Protein AF-A0A958QT91-F1 (afdb_monomer)

Sequence (127 aa):
MNSQQLLKNIQDKIPLANHMGLQVLECSLDKVAIAADFDKNRNHKMTAFGGSVATVLTLACWSWITNYLDEHQWENYEVSIFKCQIEYLRPITSDFVGVCEGDKSQLESFCKMLERKSKGRLHLTSF

Radius of gyration: 15.01 Å; Cα contacts (8 Å, |Δi|>4): 179; chains: 1; bounding box: 34×23×44 Å

Structure (mmCIF, N/CA/C/O backbone):
data_AF-A0A958QT91-F1
#
_entry.id   AF-A0A958QT91-F1
#
loop_
_atom_site.group_PDB
_atom_site.id
_atom_site.type_symbol
_atom_site.label_atom_id
_atom_site.label_alt_id
_atom_site.label_comp_id
_atom_site.label_asym_id
_atom_site.label_entity_id
_atom_site.label_seq_id
_atom_site.pdbx_PDB_ins_code
_atom_site.Cartn_x
_atom_site.Cartn_y
_atom_site.Cartn_z
_atom_site.occupancy
_atom_site.B_iso_or_equiv
_atom_site.auth_seq_id
_atom_site.auth_comp_id
_atom_site.auth_asym_id
_atom_site.auth_atom_id
_atom_site.pdbx_PDB_model_num
ATOM 1 N N . MET A 1 1 ? -11.357 -8.046 4.709 1.00 89.56 1 MET A N 1
ATOM 2 C CA . MET A 1 1 ? -11.725 -7.535 3.359 1.00 89.56 1 MET A CA 1
ATOM 3 C C . MET A 1 1 ? -10.957 -8.309 2.287 1.00 89.56 1 MET A C 1
ATOM 5 O O . MET A 1 1 ? -9.816 -8.669 2.530 1.00 89.56 1 MET A O 1
ATOM 9 N N . ASN A 1 2 ? -11.536 -8.589 1.110 1.00 93.69 2 ASN A N 1
ATOM 10 C CA . ASN A 1 2 ? -10.804 -9.272 0.024 1.00 93.69 2 ASN A CA 1
ATOM 11 C C . ASN A 1 2 ? -10.124 -8.295 -0.962 1.00 93.69 2 ASN A C 1
ATOM 13 O O . ASN A 1 2 ? -10.412 -7.098 -0.969 1.00 93.69 2 ASN A O 1
ATOM 17 N N . SER A 1 3 ? -9.253 -8.810 -1.840 1.00 96.81 3 SER A N 1
ATOM 18 C CA . SER A 1 3 ? -8.469 -7.993 -2.782 1.00 96.81 3 SER A CA 1
ATOM 19 C C . SER A 1 3 ? -9.310 -7.132 -3.733 1.00 96.81 3 SER A C 1
ATOM 21 O O . SER A 1 3 ? -8.952 -5.988 -4.007 1.00 96.81 3 SER A O 1
ATOM 2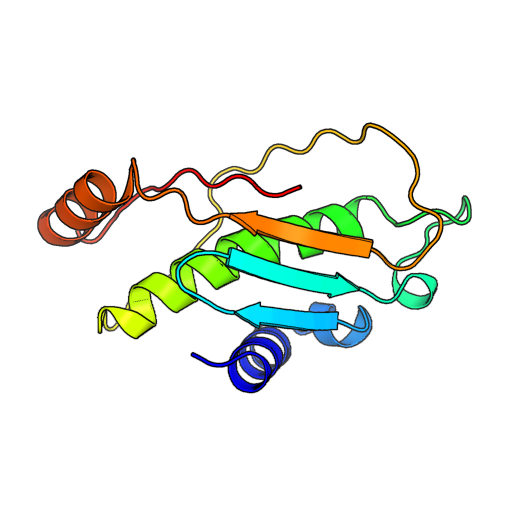3 N N . GLN A 1 4 ? -10.440 -7.647 -4.230 1.00 96.62 4 GLN A N 1
ATOM 24 C CA . GLN A 1 4 ? -11.314 -6.899 -5.144 1.00 96.62 4 GLN A CA 1
ATOM 25 C C . GLN A 1 4 ? -12.046 -5.765 -4.422 1.00 96.62 4 GLN A C 1
ATOM 27 O O . GLN A 1 4 ? -12.146 -4.657 -4.946 1.00 96.62 4 GLN A O 1
ATOM 32 N N . GLN A 1 5 ? -12.530 -6.034 -3.208 1.00 96.19 5 GLN A N 1
ATOM 33 C CA . GLN A 1 5 ? -13.159 -5.031 -2.350 1.00 96.19 5 GLN A CA 1
ATOM 34 C C . GLN A 1 5 ? -12.167 -3.926 -1.986 1.00 96.19 5 GLN A C 1
ATOM 36 O O . GLN A 1 5 ? -12.510 -2.752 -2.087 1.00 96.19 5 GLN A O 1
ATOM 41 N N . LEU A 1 6 ? -10.929 -4.288 -1.636 1.00 97.12 6 LEU A N 1
ATOM 42 C CA . LEU A 1 6 ? -9.886 -3.311 -1.342 1.00 97.12 6 LEU A CA 1
ATOM 43 C C . LEU A 1 6 ? -9.573 -2.437 -2.561 1.00 97.12 6 LEU A C 1
ATOM 45 O O . LEU A 1 6 ? -9.542 -1.213 -2.437 1.00 97.12 6 LEU A O 1
ATOM 49 N N . LEU A 1 7 ? -9.385 -3.042 -3.739 1.00 97.94 7 LEU A N 1
ATOM 50 C CA . LEU A 1 7 ? -9.121 -2.287 -4.964 1.00 97.94 7 LEU A CA 1
ATOM 51 C C . LEU A 1 7 ? -10.248 -1.291 -5.251 1.00 97.94 7 LEU A C 1
ATOM 53 O O . LEU A 1 7 ? -9.978 -0.116 -5.488 1.00 97.94 7 LEU A O 1
ATOM 57 N N . LYS A 1 8 ? -11.503 -1.743 -5.160 1.00 96.88 8 LYS A N 1
ATOM 58 C CA . LYS A 1 8 ? -12.671 -0.883 -5.343 1.00 96.88 8 LYS A CA 1
ATOM 59 C C . LYS A 1 8 ? -12.708 0.254 -4.319 1.00 96.88 8 LYS A C 1
ATOM 61 O O . LYS A 1 8 ? -12.873 1.405 -4.700 1.00 96.88 8 LYS A O 1
ATOM 66 N N . ASN A 1 9 ? -12.470 -0.039 -3.042 1.00 95.25 9 ASN A N 1
ATOM 67 C CA . ASN A 1 9 ? -12.440 0.973 -1.985 1.00 95.25 9 ASN A CA 1
ATOM 68 C C . ASN A 1 9 ? -11.377 2.051 -2.237 1.00 95.25 9 ASN A C 1
ATOM 70 O O . ASN A 1 9 ? -11.638 3.233 -2.017 1.00 95.25 9 ASN A O 1
ATOM 74 N N . ILE A 1 10 ? -10.190 1.656 -2.706 1.00 96.81 10 ILE A N 1
ATOM 75 C CA . ILE A 1 10 ? -9.131 2.593 -3.100 1.00 96.81 10 ILE A CA 1
ATOM 76 C C . ILE A 1 10 ? -9.607 3.457 -4.274 1.00 96.81 10 ILE A C 1
ATOM 78 O O . ILE A 1 10 ? -9.487 4.678 -4.224 1.00 96.81 10 ILE A O 1
ATOM 82 N N . GLN A 1 11 ? -10.165 2.840 -5.314 1.00 96.62 11 GLN A N 1
ATOM 83 C CA . GLN A 1 11 ? -10.605 3.511 -6.540 1.00 96.62 11 GLN A CA 1
ATOM 84 C C . GLN A 1 11 ? -11.766 4.490 -6.320 1.00 96.62 11 GLN A C 1
ATOM 86 O O . GLN A 1 11 ? -11.767 5.578 -6.903 1.00 96.62 11 GLN A O 1
ATOM 91 N N . ASP A 1 12 ? -12.707 4.136 -5.443 1.00 96.31 12 ASP A N 1
ATOM 92 C CA . ASP A 1 12 ? -13.864 4.961 -5.091 1.00 96.31 12 ASP A CA 1
ATOM 93 C C . ASP A 1 12 ? -13.449 6.184 -4.254 1.00 96.31 12 ASP A C 1
ATOM 95 O O . ASP A 1 12 ? -14.009 7.270 -4.406 1.00 96.31 12 ASP A O 1
ATOM 99 N N . LYS A 1 13 ? -12.452 6.029 -3.370 1.00 93.69 13 LYS A N 1
ATO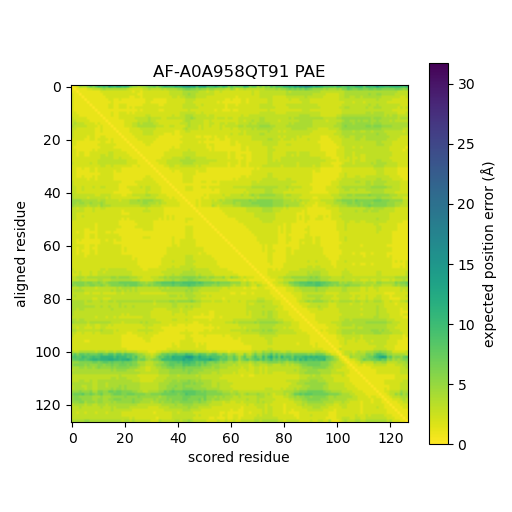M 100 C CA . LYS A 1 13 ? -12.033 7.081 -2.426 1.00 93.69 13 LYS A CA 1
ATOM 101 C C . LYS A 1 13 ? -10.863 7.932 -2.922 1.00 93.69 13 LYS A C 1
ATOM 103 O O . LYS A 1 13 ? -10.679 9.047 -2.438 1.00 93.69 13 LYS A O 1
ATOM 108 N N . ILE A 1 14 ? -10.054 7.425 -3.852 1.00 94.50 14 ILE A N 1
ATOM 109 C CA . ILE A 1 14 ? -8.806 8.056 -4.301 1.00 94.50 14 ILE A CA 1
ATOM 110 C C . ILE A 1 14 ? -8.808 8.125 -5.836 1.00 94.50 14 ILE A C 1
ATOM 112 O O . ILE A 1 14 ? -8.272 7.236 -6.500 1.00 94.50 14 ILE A O 1
ATOM 116 N N . PRO A 1 15 ? -9.349 9.204 -6.437 1.00 95.06 15 PRO A N 1
ATOM 117 C CA . PRO A 1 15 ? -9.502 9.313 -7.892 1.00 95.06 15 PRO A CA 1
ATOM 118 C C . PRO A 1 15 ? -8.202 9.133 -8.691 1.00 95.06 15 PRO A C 1
ATOM 120 O O . PRO A 1 15 ? -8.219 8.592 -9.799 1.00 95.06 15 PRO A O 1
ATOM 123 N N . LEU A 1 16 ? -7.062 9.545 -8.125 1.00 92.69 16 LEU A N 1
ATOM 124 C CA . LEU A 1 16 ? -5.751 9.375 -8.755 1.00 92.69 16 LEU A CA 1
ATOM 125 C C . LEU A 1 16 ? -5.393 7.892 -8.958 1.00 92.69 16 LEU A C 1
ATOM 127 O O . LEU A 1 16 ? -4.818 7.542 -9.987 1.00 92.69 16 LEU A O 1
ATOM 131 N N . ALA A 1 17 ? -5.792 7.009 -8.037 1.00 95.00 17 ALA A N 1
ATOM 132 C CA . ALA A 1 17 ? -5.480 5.581 -8.092 1.00 95.00 17 ALA A CA 1
ATOM 133 C C . ALA A 1 17 ? -6.080 4.886 -9.329 1.00 95.00 17 ALA A C 1
ATOM 135 O O . ALA A 1 17 ? -5.497 3.933 -9.847 1.00 95.00 17 ALA A O 1
ATOM 136 N N . ASN A 1 18 ? -7.187 5.412 -9.869 1.00 97.00 18 ASN A N 1
ATOM 137 C CA . ASN A 1 18 ? -7.805 4.914 -11.105 1.00 97.00 18 ASN A CA 1
ATOM 138 C C . ASN A 1 18 ? -6.879 5.011 -12.326 1.00 97.00 18 ASN A C 1
ATOM 140 O O . ASN A 1 18 ? -7.011 4.244 -13.277 1.00 97.00 18 ASN A O 1
ATOM 144 N N . HIS A 1 19 ? -5.912 5.927 -12.292 1.00 97.56 19 HIS A N 1
ATOM 145 C CA . HIS A 1 19 ? -5.012 6.197 -13.410 1.00 97.56 19 HIS A CA 1
ATOM 146 C C . HIS A 1 19 ? -3.698 5.418 -13.301 1.00 97.56 19 HIS A C 1
ATOM 148 O O . HIS A 1 19 ? -2.938 5.374 -14.260 1.00 97.56 19 HIS A O 1
ATOM 154 N N . MET A 1 20 ? -3.446 4.762 -12.165 1.00 98.06 20 MET A N 1
ATOM 155 C CA . MET A 1 20 ? -2.181 4.082 -11.880 1.00 98.06 20 MET A CA 1
ATOM 156 C C . MET A 1 20 ? -2.159 2.608 -12.305 1.00 98.06 20 MET A C 1
ATOM 158 O O . MET A 1 20 ? -1.132 1.958 -12.154 1.00 98.06 20 MET A O 1
ATOM 162 N N . GLY A 1 21 ? -3.273 2.051 -12.797 1.00 98.19 21 GLY A N 1
ATOM 163 C CA . GLY A 1 21 ? -3.341 0.631 -13.176 1.00 98.19 21 GLY A CA 1
ATOM 164 C C . GLY A 1 21 ? -3.046 -0.317 -12.014 1.00 98.19 21 GLY A C 1
ATOM 165 O O . GLY A 1 21 ? -2.290 -1.268 -12.182 1.00 98.19 21 GLY A O 1
ATOM 166 N N . LEU A 1 22 ? -3.600 -0.023 -10.836 1.00 98.50 22 LEU A N 1
ATOM 167 C CA . LEU A 1 22 ? -3.349 -0.818 -9.639 1.00 98.50 22 LEU A CA 1
ATOM 168 C C . LEU A 1 22 ? -3.996 -2.204 -9.717 1.00 98.50 22 LEU A C 1
ATOM 170 O O . LEU A 1 22 ? -5.112 -2.353 -10.219 1.00 98.50 22 LEU A O 1
ATOM 174 N N . GLN A 1 23 ? -3.328 -3.192 -9.124 1.00 98.44 23 GLN A N 1
ATOM 175 C CA . GLN A 1 23 ? -3.888 -4.506 -8.815 1.00 98.44 23 GLN A CA 1
ATOM 176 C C . GLN A 1 23 ? -3.558 -4.872 -7.369 1.00 98.44 23 GLN A C 1
ATOM 178 O O . GLN A 1 23 ? -2.421 -4.717 -6.929 1.00 98.44 23 GLN A O 1
ATOM 183 N N . VAL A 1 24 ? -4.534 -5.386 -6.622 1.00 98.56 24 VAL A N 1
ATOM 184 C CA . VAL A 1 24 ? -4.286 -5.926 -5.279 1.00 98.56 24 VAL A CA 1
ATOM 185 C C . VAL A 1 24 ? -3.958 -7.408 -5.422 1.00 98.56 24 VAL A C 1
ATOM 187 O O . VAL A 1 24 ? -4.839 -8.212 -5.723 1.00 98.56 24 VAL A O 1
ATOM 190 N N . LEU A 1 25 ? -2.687 -7.756 -5.223 1.00 98.44 25 LEU A N 1
ATOM 191 C CA . LEU A 1 25 ? -2.195 -9.130 -5.331 1.00 98.44 25 LEU A CA 1
ATOM 192 C C . LEU A 1 25 ? -2.529 -9.942 -4.079 1.00 98.44 25 LEU A C 1
ATOM 194 O O . LEU A 1 25 ? -2.875 -11.115 -4.171 1.00 98.44 25 LEU A O 1
ATOM 198 N N . GLU A 1 26 ? -2.457 -9.306 -2.909 1.00 98.06 26 GLU A N 1
ATOM 199 C CA . GLU A 1 26 ? -2.756 -9.942 -1.630 1.00 98.06 26 GLU A CA 1
ATOM 200 C C . GLU A 1 26 ? -3.372 -8.939 -0.656 1.00 98.06 26 GLU A C 1
ATOM 202 O O . GLU A 1 26 ? -2.938 -7.788 -0.580 1.00 98.06 26 GLU A O 1
ATOM 207 N N . CYS A 1 27 ? -4.374 -9.395 0.094 1.00 97.62 27 CYS A N 1
ATOM 208 C CA . CYS A 1 27 ? -4.963 -8.672 1.210 1.00 97.62 27 CYS A CA 1
ATOM 209 C C . CYS A 1 27 ? -5.253 -9.668 2.336 1.00 97.62 27 CYS A C 1
ATOM 211 O O . CYS A 1 27 ? -6.205 -10.444 2.259 1.00 97.62 27 CYS A O 1
ATOM 213 N N . SER A 1 28 ? -4.387 -9.688 3.346 1.00 96.19 28 SER A N 1
ATOM 214 C CA . SER A 1 28 ? -4.497 -10.548 4.523 1.00 96.19 28 SER A CA 1
ATOM 215 C C . SER A 1 28 ? -4.054 -9.791 5.781 1.00 96.19 28 SER A C 1
ATOM 217 O O . SER A 1 28 ? -3.610 -8.642 5.713 1.00 96.19 28 SER A O 1
ATOM 219 N N . LEU A 1 29 ? -4.182 -10.424 6.950 1.00 94.62 29 LEU A N 1
ATOM 220 C CA . LEU A 1 29 ? -3.631 -9.887 8.201 1.00 94.62 29 LEU A CA 1
ATOM 221 C C . LEU A 1 29 ? -2.104 -10.019 8.279 1.00 94.62 29 LEU A C 1
ATOM 223 O O . LEU A 1 29 ? -1.473 -9.334 9.081 1.00 94.62 29 LEU A O 1
ATOM 227 N N . ASP A 1 30 ? -1.502 -10.864 7.445 1.00 95.06 30 ASP A N 1
ATOM 228 C CA . ASP A 1 30 ? -0.052 -11.047 7.417 1.00 95.06 30 ASP A CA 1
ATOM 229 C C . ASP A 1 30 ? 0.616 -10.091 6.429 1.00 95.06 30 ASP A C 1
ATOM 231 O O . ASP A 1 30 ? 1.736 -9.644 6.675 1.00 95.06 30 ASP A O 1
ATOM 235 N N . LYS A 1 31 ? -0.063 -9.737 5.330 1.00 96.44 31 LYS A N 1
ATOM 236 C CA . LYS A 1 31 ? 0.526 -8.921 4.269 1.00 96.44 31 LYS A CA 1
ATOM 237 C C . LYS A 1 31 ? -0.525 -8.263 3.375 1.00 96.44 31 LYS A C 1
ATOM 239 O O . LYS A 1 31 ? -1.570 -8.839 3.071 1.00 96.44 31 LYS A O 1
ATOM 244 N N . VAL A 1 32 ? -0.200 -7.072 2.879 1.00 98.44 32 VAL A N 1
ATOM 245 C CA . VAL A 1 32 ? -0.866 -6.467 1.718 1.00 98.44 32 VAL A CA 1
ATOM 246 C C . VAL A 1 32 ? 0.161 -6.200 0.625 1.00 98.44 32 VAL A C 1
ATOM 248 O O . VAL A 1 32 ? 1.206 -5.607 0.887 1.00 98.44 32 VAL A O 1
ATOM 251 N N . ALA A 1 33 ? -0.152 -6.614 -0.603 1.00 98.69 33 ALA A N 1
ATOM 252 C CA . ALA A 1 33 ? 0.684 -6.390 -1.777 1.00 98.69 33 ALA A CA 1
ATOM 253 C C . ALA A 1 33 ? -0.129 -5.732 -2.898 1.00 98.69 33 ALA A C 1
ATOM 255 O O . ALA A 1 33 ? -1.160 -6.264 -3.322 1.00 98.69 33 ALA A O 1
ATOM 256 N N . ILE A 1 34 ? 0.345 -4.584 -3.385 1.00 98.81 34 ILE A N 1
ATOM 257 C CA . ILE A 1 34 ? -0.312 -3.801 -4.438 1.00 98.81 34 ILE A CA 1
ATOM 258 C C . ILE A 1 34 ? 0.664 -3.611 -5.592 1.00 98.81 34 ILE A C 1
ATOM 260 O O . ILE A 1 34 ? 1.716 -3.001 -5.418 1.00 98.81 34 ILE A O 1
ATOM 264 N N . ALA A 1 35 ? 0.306 -4.126 -6.764 1.00 98.75 35 ALA A N 1
ATOM 265 C CA . ALA A 1 35 ? 1.037 -3.916 -8.003 1.00 98.75 35 ALA A CA 1
ATOM 266 C C . ALA A 1 35 ? 0.567 -2.646 -8.717 1.00 98.75 35 ALA A C 1
ATOM 268 O O . ALA A 1 35 ? -0.602 -2.266 -8.618 1.00 98.75 35 ALA A O 1
ATOM 269 N N . ALA A 1 36 ? 1.470 -2.034 -9.475 1.00 98.69 36 ALA A N 1
ATOM 270 C CA . ALA A 1 36 ? 1.187 -0.927 -10.370 1.00 98.69 36 ALA A CA 1
ATOM 271 C C . ALA A 1 36 ? 1.822 -1.159 -11.744 1.00 98.69 36 ALA A C 1
ATOM 273 O O . ALA A 1 36 ? 2.990 -1.540 -11.854 1.00 98.69 36 ALA A O 1
ATOM 274 N N . ASP A 1 37 ? 1.025 -0.876 -12.773 1.00 98.50 37 ASP A N 1
ATOM 275 C CA . ASP A 1 37 ? 1.415 -0.877 -14.182 1.00 98.50 37 ASP A CA 1
ATOM 276 C C . ASP A 1 37 ? 2.498 0.182 -14.437 1.00 98.50 37 ASP A C 1
ATOM 278 O O . ASP A 1 37 ? 2.308 1.374 -14.172 1.00 98.50 37 ASP A O 1
ATOM 282 N N . PHE A 1 38 ? 3.651 -0.234 -14.943 1.00 98.38 38 PHE A N 1
ATOM 283 C CA . PHE A 1 38 ? 4.784 0.654 -15.171 1.00 98.38 38 PHE A CA 1
ATOM 284 C C . PHE A 1 38 ? 4.508 1.746 -16.194 1.00 98.38 38 PHE A C 1
ATOM 286 O O . PHE A 1 38 ? 4.894 2.899 -15.985 1.00 98.38 38 PHE A O 1
ATOM 293 N N . ASP A 1 39 ? 3.830 1.411 -17.286 1.00 98.06 39 ASP A N 1
ATOM 294 C CA . ASP A 1 39 ? 3.610 2.341 -18.385 1.00 98.06 39 ASP A CA 1
ATOM 295 C C . ASP A 1 39 ? 2.735 3.521 -17.970 1.00 98.06 39 ASP A C 1
ATOM 297 O O . ASP A 1 39 ? 2.939 4.644 -18.440 1.00 98.06 39 ASP A O 1
ATOM 301 N N . LYS A 1 40 ? 1.819 3.299 -17.028 1.00 98.19 40 LYS A N 1
ATOM 302 C CA . LYS A 1 40 ? 0.999 4.359 -16.424 1.00 98.19 40 LYS A CA 1
ATOM 303 C C . LYS A 1 40 ? 1.736 5.193 -15.380 1.00 98.19 40 LYS A C 1
ATOM 305 O O . LYS A 1 40 ? 1.274 6.274 -15.026 1.00 98.19 40 LYS A O 1
ATOM 310 N N . ASN A 1 41 ? 2.871 4.706 -14.883 1.00 98.50 41 ASN A N 1
ATOM 311 C CA . ASN A 1 41 ? 3.582 5.279 -13.743 1.00 98.50 41 ASN A CA 1
ATOM 312 C C . ASN A 1 41 ? 5.019 5.710 -14.065 1.00 98.50 41 ASN A C 1
ATOM 314 O O . ASN A 1 41 ? 5.766 6.039 -13.146 1.00 98.50 41 ASN A O 1
ATOM 318 N N . ARG A 1 42 ? 5.442 5.726 -15.333 1.00 97.94 42 ARG A N 1
ATOM 319 C CA . ARG A 1 42 ? 6.790 6.166 -15.726 1.00 97.94 42 ARG A CA 1
ATOM 320 C C . ARG A 1 42 ? 6.959 7.691 -15.671 1.00 97.94 42 ARG A C 1
ATOM 322 O O . ARG A 1 42 ? 6.020 8.459 -15.858 1.00 97.94 42 ARG A O 1
ATOM 329 N N . ASN A 1 43 ? 8.192 8.138 -15.462 1.00 97.81 43 ASN A N 1
ATOM 330 C CA . ASN A 1 43 ? 8.614 9.536 -15.511 1.00 97.81 43 ASN A CA 1
ATOM 331 C C . ASN A 1 43 ? 9.383 9.852 -16.815 1.00 97.81 43 ASN A C 1
ATOM 333 O O . ASN A 1 43 ? 9.607 8.984 -17.658 1.00 97.81 43 ASN A O 1
ATOM 337 N N . HIS A 1 44 ? 9.841 11.100 -16.961 1.00 96.25 44 HIS A N 1
ATOM 338 C CA . HIS A 1 44 ? 10.597 11.587 -18.127 1.00 96.25 44 HIS A CA 1
ATOM 339 C C . HIS A 1 44 ? 11.926 10.851 -18.402 1.00 96.25 44 HIS A C 1
ATOM 341 O O . HIS A 1 44 ? 12.481 10.991 -19.486 1.00 96.25 44 HIS A O 1
ATOM 347 N N . LYS A 1 45 ? 12.447 10.076 -17.443 1.00 96.00 45 LYS A N 1
ATOM 348 C CA . LYS A 1 45 ? 13.664 9.257 -17.570 1.00 96.00 45 LYS A CA 1
ATOM 349 C C . LYS A 1 45 ? 13.369 7.788 -17.885 1.00 96.00 45 LYS A C 1
ATOM 351 O O . LYS A 1 45 ? 14.282 6.975 -17.800 1.00 96.00 45 LYS A O 1
ATOM 356 N N . MET A 1 46 ? 12.122 7.442 -18.221 1.00 96.38 46 MET A N 1
ATOM 357 C CA . MET A 1 46 ? 11.694 6.061 -18.486 1.00 96.38 46 MET A CA 1
ATOM 358 C C . MET A 1 46 ? 11.925 5.123 -17.289 1.00 96.38 46 MET A C 1
ATOM 360 O O . MET A 1 46 ? 12.284 3.960 -17.445 1.00 96.38 46 MET A O 1
ATOM 364 N N . THR A 1 47 ? 11.717 5.639 -16.077 1.00 98.44 47 THR A N 1
ATOM 365 C CA . THR A 1 47 ? 11.712 4.871 -14.822 1.00 98.44 47 THR A CA 1
ATOM 366 C C . THR A 1 47 ? 10.446 5.202 -14.035 1.00 98.44 47 THR A C 1
ATOM 368 O O . THR A 1 47 ? 9.788 6.195 -14.346 1.00 98.44 47 THR A O 1
ATOM 371 N N . ALA A 1 48 ? 10.071 4.414 -13.026 1.00 98.31 48 ALA A N 1
ATOM 372 C CA . ALA A 1 48 ? 8.884 4.706 -12.225 1.00 98.31 48 ALA A CA 1
ATOM 373 C C . ALA A 1 48 ? 8.989 6.103 -11.587 1.00 98.31 48 ALA A C 1
ATOM 375 O O . ALA A 1 48 ? 10.034 6.520 -11.075 1.00 98.31 48 ALA A O 1
ATOM 376 N N . PHE A 1 49 ? 7.904 6.864 -11.645 1.00 98.44 49 PHE A N 1
ATOM 377 C CA . PHE A 1 49 ? 7.792 8.157 -11.001 1.00 98.44 49 PHE A CA 1
ATOM 378 C C . PHE A 1 49 ? 7.863 7.976 -9.486 1.00 98.44 49 PHE A C 1
ATOM 380 O O . PHE A 1 49 ? 7.135 7.166 -8.917 1.00 98.44 49 PHE A O 1
ATOM 387 N N . GLY A 1 50 ? 8.721 8.757 -8.822 1.00 98.06 50 GLY A N 1
ATOM 388 C CA . GLY A 1 50 ? 8.895 8.665 -7.371 1.00 98.06 50 GLY A CA 1
ATOM 389 C C . GLY A 1 50 ? 7.578 8.843 -6.614 1.00 98.06 50 GLY A C 1
ATOM 390 O O . GLY A 1 50 ? 7.292 8.078 -5.703 1.00 98.06 50 GLY A O 1
ATOM 391 N N . GLY A 1 51 ? 6.716 9.767 -7.057 1.00 97.75 51 GLY A N 1
ATOM 392 C CA . GLY A 1 51 ? 5.384 9.924 -6.471 1.00 97.75 51 GLY A CA 1
ATOM 393 C C . GLY A 1 51 ? 4.498 8.687 -6.645 1.00 97.75 51 GLY A C 1
ATOM 394 O O . GLY A 1 51 ? 3.819 8.311 -5.699 1.00 97.75 51 GLY A O 1
ATOM 395 N N . SER A 1 52 ? 4.559 7.999 -7.791 1.00 98.19 52 SER A N 1
ATOM 396 C CA . SER A 1 52 ? 3.823 6.744 -8.000 1.00 98.19 52 SER A CA 1
ATOM 397 C C . SER A 1 52 ? 4.311 5.641 -7.066 1.00 98.19 52 SER A C 1
ATOM 399 O O . SER A 1 52 ? 3.496 4.973 -6.435 1.00 98.19 52 SER A O 1
ATOM 401 N N . VAL A 1 53 ? 5.631 5.486 -6.923 1.00 98.50 53 VAL A N 1
ATOM 402 C CA . VAL A 1 53 ? 6.228 4.533 -5.973 1.00 98.50 53 VAL A CA 1
ATOM 403 C C . VAL A 1 53 ? 5.780 4.859 -4.547 1.00 98.50 53 VAL A C 1
ATOM 405 O O . VAL A 1 53 ? 5.282 3.984 -3.843 1.00 98.50 53 VAL A O 1
ATOM 408 N N . ALA A 1 54 ? 5.857 6.131 -4.148 1.00 98.12 54 ALA A N 1
ATOM 409 C CA . ALA A 1 54 ? 5.406 6.584 -2.839 1.00 98.12 54 ALA A CA 1
ATOM 410 C C . ALA A 1 54 ? 3.926 6.297 -2.585 1.00 98.12 54 ALA A C 1
ATOM 412 O O . ALA A 1 54 ? 3.564 5.845 -1.498 1.00 98.12 54 ALA A O 1
ATOM 413 N N . THR A 1 55 ? 3.070 6.531 -3.578 1.00 97.88 55 THR A N 1
ATOM 414 C CA . THR A 1 55 ? 1.644 6.231 -3.484 1.00 97.88 55 THR A CA 1
ATOM 415 C C . THR A 1 55 ? 1.401 4.737 -3.306 1.00 97.88 55 THR A C 1
ATOM 417 O O . THR A 1 55 ? 0.655 4.375 -2.404 1.00 97.88 55 THR A O 1
ATOM 420 N N . VAL A 1 56 ? 2.046 3.862 -4.084 1.00 98.44 56 VAL A N 1
ATOM 421 C CA . VAL A 1 56 ? 1.854 2.405 -3.959 1.00 98.44 56 VAL A CA 1
ATOM 422 C C . VAL A 1 56 ? 2.331 1.891 -2.597 1.00 98.44 56 VAL A C 1
ATOM 424 O O . VAL A 1 56 ? 1.591 1.171 -1.928 1.00 98.44 56 VAL A O 1
ATOM 427 N N . LEU A 1 57 ? 3.508 2.325 -2.134 1.00 98.50 57 LEU A N 1
ATOM 428 C CA . LEU A 1 57 ? 4.036 1.972 -0.809 1.00 98.50 57 LEU A CA 1
ATOM 429 C C . LEU A 1 57 ? 3.122 2.451 0.324 1.00 98.50 57 LEU A C 1
ATOM 431 O O . LEU A 1 57 ? 2.867 1.721 1.284 1.00 98.50 57 LEU A O 1
ATOM 435 N N . THR A 1 58 ? 2.592 3.669 0.194 1.00 97.81 58 THR A N 1
ATOM 436 C CA . THR A 1 58 ? 1.660 4.250 1.166 1.00 97.81 58 THR A CA 1
ATOM 437 C C . THR A 1 58 ? 0.334 3.496 1.180 1.00 97.81 58 THR A C 1
ATOM 439 O O . THR A 1 58 ? -0.186 3.195 2.254 1.00 97.81 58 THR A O 1
ATOM 442 N N . LEU A 1 59 ? -0.207 3.165 0.003 1.00 97.88 59 LEU A N 1
ATOM 443 C CA . LEU A 1 59 ? -1.442 2.398 -0.124 1.00 97.88 59 LEU A CA 1
ATOM 444 C C . LEU A 1 59 ? -1.292 1.000 0.465 1.00 97.88 59 LEU A C 1
ATOM 446 O O . LEU A 1 59 ? -2.237 0.544 1.096 1.00 97.88 59 LEU A O 1
ATOM 450 N N . ALA A 1 60 ? -0.139 0.339 0.327 1.00 98.25 60 ALA A N 1
ATOM 451 C CA . ALA A 1 60 ? 0.083 -0.970 0.938 1.00 98.25 60 ALA A CA 1
ATOM 452 C C . ALA A 1 60 ? -0.061 -0.908 2.471 1.00 98.25 60 ALA A C 1
ATOM 454 O O . ALA A 1 60 ? -0.848 -1.663 3.043 1.00 98.25 60 ALA A O 1
ATOM 455 N N . CYS A 1 61 ? 0.604 0.050 3.131 1.00 97.69 61 CYS A N 1
ATOM 456 C CA . CYS A 1 61 ? 0.497 0.234 4.584 1.00 97.69 61 CYS A CA 1
ATOM 457 C C . CYS A 1 61 ? -0.903 0.672 5.024 1.00 97.69 61 CYS A C 1
ATOM 459 O O . CYS A 1 61 ? -1.452 0.123 5.978 1.00 97.69 61 CYS A O 1
ATOM 461 N N . TRP A 1 62 ? -1.490 1.651 4.327 1.00 97.12 62 TRP A N 1
ATOM 462 C CA . TRP A 1 62 ? -2.841 2.138 4.617 1.00 97.12 62 TRP A CA 1
ATOM 463 C C . TRP A 1 62 ? -3.866 1.006 4.519 1.00 97.12 62 TRP A C 1
ATOM 465 O O . TRP A 1 62 ? -4.670 0.807 5.423 1.00 97.12 62 TRP A O 1
ATOM 475 N N . SER A 1 63 ? -3.774 0.207 3.459 1.00 97.44 63 SER A N 1
ATOM 476 C CA . SER A 1 63 ? -4.670 -0.919 3.221 1.00 97.44 63 SER A CA 1
ATOM 477 C C . SER A 1 63 ? -4.525 -2.008 4.274 1.00 97.44 63 SER A C 1
ATOM 479 O O . SER A 1 63 ? -5.529 -2.594 4.669 1.00 97.44 63 SER A O 1
ATOM 481 N N . TRP A 1 64 ? -3.302 -2.276 4.744 1.00 97.50 64 TRP A N 1
ATOM 482 C CA . TRP A 1 64 ? -3.080 -3.272 5.787 1.00 97.50 64 TRP A CA 1
ATOM 483 C C . TRP A 1 64 ? -3.757 -2.866 7.099 1.00 97.50 64 TRP A C 1
ATOM 485 O O . TRP A 1 64 ? -4.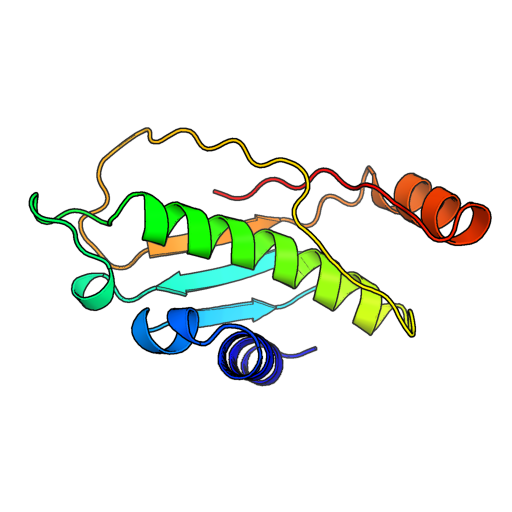523 -3.655 7.649 1.00 97.50 64 TRP A O 1
ATOM 495 N N . ILE A 1 65 ? -3.568 -1.623 7.566 1.00 96.31 65 ILE A N 1
ATOM 496 C CA . ILE A 1 65 ? -4.220 -1.170 8.807 1.00 96.31 65 ILE A CA 1
ATOM 497 C C . ILE A 1 65 ? -5.738 -1.051 8.648 1.00 96.31 65 ILE A C 1
ATOM 499 O O . ILE A 1 65 ? -6.469 -1.396 9.571 1.00 96.31 65 ILE A O 1
ATOM 503 N N . THR A 1 66 ? -6.236 -0.620 7.484 1.00 95.81 66 THR A N 1
ATOM 504 C CA . THR A 1 66 ? -7.678 -0.612 7.205 1.00 95.81 66 THR A CA 1
ATOM 505 C C . THR A 1 66 ? -8.250 -2.027 7.255 1.00 95.81 66 THR A C 1
ATOM 507 O O . THR A 1 66 ? -9.222 -2.244 7.966 1.00 95.81 66 THR A O 1
ATOM 510 N N . ASN A 1 67 ? -7.613 -3.001 6.596 1.00 95.88 67 ASN A N 1
ATOM 511 C CA . ASN A 1 67 ? -8.045 -4.397 6.653 1.00 95.88 67 ASN A CA 1
ATOM 512 C C . ASN A 1 67 ? -7.987 -4.958 8.083 1.00 95.88 67 ASN A C 1
ATOM 514 O O . ASN A 1 67 ? -8.909 -5.647 8.501 1.00 95.88 67 ASN A O 1
ATOM 518 N N . TYR A 1 68 ? -6.939 -4.641 8.849 1.00 95.75 68 TYR A N 1
ATOM 519 C CA . TYR A 1 68 ? -6.830 -5.057 10.247 1.00 95.75 68 TYR A CA 1
ATOM 520 C C . TYR A 1 68 ? -7.998 -4.535 11.095 1.00 95.75 68 TYR A C 1
ATOM 522 O O . TYR A 1 68 ? -8.590 -5.305 11.850 1.00 95.75 68 TYR A O 1
ATOM 530 N N . LEU A 1 69 ? -8.334 -3.248 10.969 1.00 95.06 69 LEU A N 1
ATOM 531 C CA . LEU A 1 69 ? -9.435 -2.627 11.708 1.00 95.06 69 LEU A CA 1
ATOM 532 C C . LEU A 1 69 ? -10.797 -3.215 11.303 1.00 95.06 69 LEU A C 1
ATOM 534 O O . LEU A 1 69 ? -11.589 -3.538 12.189 1.00 95.06 69 LEU A O 1
ATOM 538 N N . ASP A 1 70 ? -11.025 -3.428 10.003 1.00 94.12 70 ASP A N 1
ATOM 539 C CA . ASP A 1 70 ? -12.237 -4.067 9.475 1.00 94.12 70 ASP A CA 1
ATOM 540 C C . ASP A 1 70 ? -12.409 -5.505 10.009 1.00 94.12 70 ASP A C 1
ATOM 542 O O . ASP A 1 70 ? -13.474 -5.863 10.509 1.00 94.12 70 ASP A O 1
ATOM 546 N N . GLU A 1 71 ? -11.358 -6.336 9.952 1.00 94.25 71 GLU A N 1
ATOM 547 C CA . GLU A 1 71 ? -11.387 -7.731 10.436 1.00 94.25 71 GLU A CA 1
ATOM 548 C C . GLU A 1 71 ? -11.605 -7.825 11.958 1.00 94.25 71 GLU A C 1
ATOM 550 O O . GLU A 1 71 ? -12.149 -8.813 12.448 1.00 94.25 71 GLU A O 1
ATOM 555 N N . HIS A 1 72 ? -11.228 -6.785 12.709 1.00 93.94 72 HIS A N 1
ATOM 556 C CA . HIS A 1 72 ? -11.452 -6.688 14.157 1.00 93.94 72 HIS A CA 1
ATOM 557 C C . HIS A 1 72 ? -12.697 -5.866 14.523 1.00 93.94 72 HIS A C 1
ATOM 559 O O . HIS A 1 72 ? -12.848 -5.486 15.683 1.00 93.94 72 HIS A O 1
ATOM 565 N N . GLN A 1 73 ? -13.593 -5.609 13.561 1.00 94.44 73 GLN A N 1
ATOM 566 C CA . GLN A 1 73 ? -14.901 -4.978 13.783 1.00 94.44 73 GLN A CA 1
ATOM 567 C C . GLN A 1 73 ? -14.823 -3.586 14.432 1.00 94.44 73 GLN A C 1
ATOM 569 O O . GLN A 1 73 ? -15.711 -3.184 15.184 1.00 94.44 73 GLN A O 1
ATOM 574 N N . TRP A 1 74 ? -13.764 -2.827 14.144 1.00 94.62 74 TRP A N 1
ATOM 575 C CA . TRP A 1 74 ? -13.711 -1.422 14.531 1.00 94.62 74 TRP A CA 1
ATOM 576 C C . TRP A 1 74 ? -14.676 -0.611 13.670 1.00 94.62 74 TRP A C 1
ATOM 578 O O . TRP A 1 74 ? -14.621 -0.658 12.444 1.00 94.62 74 TRP A O 1
ATOM 588 N N . GLU A 1 75 ? -15.527 0.190 14.304 1.00 91.62 75 GLU A N 1
ATOM 589 C CA . GLU A 1 75 ? -16.487 1.053 13.614 1.00 91.62 75 GLU A CA 1
ATOM 590 C C . GLU A 1 75 ? -16.071 2.529 13.684 1.00 91.62 75 GLU A C 1
ATOM 592 O O . GLU A 1 75 ? -15.369 2.951 14.604 1.00 91.62 75 GLU A O 1
ATOM 597 N N . ASN A 1 76 ? -16.546 3.334 12.727 1.00 90.69 76 ASN A N 1
ATOM 598 C CA . ASN A 1 76 ? -16.415 4.799 12.722 1.00 90.69 76 ASN A CA 1
ATOM 599 C C . ASN A 1 76 ? -14.972 5.321 12.896 1.00 90.69 76 ASN A C 1
ATOM 601 O O . ASN A 1 76 ? -14.747 6.333 13.563 1.00 90.69 76 ASN A O 1
ATOM 605 N N . TYR A 1 77 ? -13.988 4.639 12.303 1.00 94.69 77 TYR A N 1
ATOM 606 C CA . TYR A 1 77 ? -12.591 5.066 12.334 1.00 94.69 77 TYR A CA 1
ATOM 607 C C .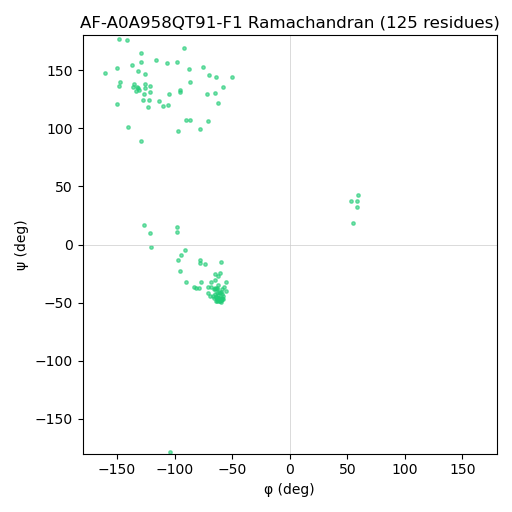 TYR A 1 77 ? -12.181 5.815 11.062 1.00 94.69 77 TYR A C 1
ATOM 609 O O . TYR A 1 77 ? -12.722 5.610 9.975 1.00 94.69 77 TYR A O 1
ATOM 617 N N . GLU A 1 78 ? -11.138 6.632 11.191 1.00 94.44 78 GLU A N 1
ATOM 618 C CA . GLU A 1 78 ? -10.459 7.271 10.068 1.00 94.44 78 GLU A CA 1
ATOM 619 C C . GLU A 1 78 ? -8.964 6.956 10.116 1.00 94.44 78 GLU A C 1
ATOM 621 O O . GLU A 1 78 ? -8.319 7.061 11.162 1.00 94.44 78 GLU A O 1
ATOM 626 N N . VAL A 1 79 ? -8.396 6.593 8.965 1.00 95.44 79 VAL A N 1
ATOM 627 C CA . VAL A 1 79 ? -6.960 6.333 8.821 1.00 95.44 79 VAL A CA 1
ATOM 628 C C . VAL A 1 79 ? -6.339 7.447 7.992 1.00 95.44 79 VAL A C 1
ATOM 630 O O . VAL A 1 79 ? -6.675 7.621 6.821 1.00 95.44 79 VAL A O 1
ATOM 633 N N . SER A 1 80 ? -5.391 8.166 8.591 1.00 95.62 80 SER A N 1
ATOM 634 C CA . SER A 1 80 ? -4.611 9.212 7.928 1.00 95.62 80 SER A CA 1
ATOM 635 C C . SER A 1 80 ? -3.111 8.968 8.080 1.00 95.62 80 SER A C 1
ATOM 637 O O . SER A 1 80 ? -2.633 8.454 9.094 1.00 95.62 80 SER A O 1
ATOM 639 N N . ILE A 1 81 ? -2.35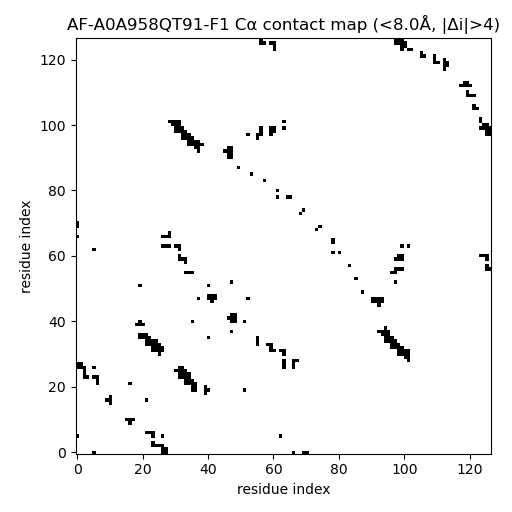1 9.351 7.053 1.00 95.94 81 ILE A N 1
ATOM 640 C CA . ILE A 1 81 ? -0.892 9.251 7.053 1.00 95.94 81 ILE A CA 1
ATOM 641 C C . ILE A 1 81 ? -0.319 10.514 7.689 1.00 95.94 81 ILE A C 1
ATOM 643 O O . ILE A 1 81 ? -0.345 11.589 7.098 1.00 95.94 81 ILE A O 1
ATOM 647 N N . PHE A 1 82 ? 0.197 10.385 8.910 1.00 94.94 82 PHE A N 1
ATOM 648 C CA . PHE A 1 82 ? 0.765 11.516 9.650 1.00 94.94 82 PHE A CA 1
ATOM 649 C C . PHE A 1 82 ? 2.223 11.815 9.273 1.00 94.94 82 PHE A C 1
ATOM 651 O O . PHE A 1 82 ? 2.644 12.969 9.257 1.00 94.94 82 PHE A O 1
ATOM 658 N N . LYS A 1 83 ? 3.016 10.774 9.004 1.00 96.31 83 LYS A N 1
ATOM 659 C CA . LYS A 1 83 ? 4.427 10.881 8.620 1.00 96.31 83 LYS A CA 1
ATOM 660 C C . LYS A 1 83 ? 4.777 9.737 7.677 1.00 96.31 83 LYS A C 1
ATOM 662 O O . LYS A 1 83 ? 4.413 8.597 7.946 1.00 96.31 83 LYS A O 1
ATOM 667 N N . CYS A 1 84 ? 5.512 10.048 6.616 1.00 96.25 84 CYS A N 1
ATOM 668 C CA . CYS A 1 84 ? 6.043 9.084 5.661 1.00 96.25 84 CYS A CA 1
ATOM 669 C C . CYS A 1 84 ? 7.510 9.434 5.372 1.00 96.25 84 CYS A C 1
ATOM 671 O O . CYS A 1 84 ? 7.851 10.613 5.258 1.00 96.25 84 CYS A O 1
ATOM 673 N N . GLN A 1 85 ? 8.370 8.421 5.296 1.00 97.38 85 GLN A N 1
ATOM 674 C CA . GLN A 1 85 ? 9.764 8.539 4.877 1.00 97.38 85 GLN A CA 1
ATOM 675 C C . GLN A 1 85 ? 10.040 7.415 3.883 1.00 97.38 85 GLN A C 1
ATOM 677 O O . GLN A 1 85 ? 9.662 6.276 4.137 1.00 97.38 85 GLN A O 1
ATOM 682 N N . ILE A 1 86 ? 10.660 7.752 2.753 1.00 97.50 86 ILE A N 1
ATOM 683 C CA . ILE A 1 86 ? 10.921 6.821 1.653 1.00 97.50 86 ILE A CA 1
ATOM 684 C C . ILE A 1 86 ? 12.345 7.039 1.166 1.00 97.50 86 ILE A C 1
ATOM 686 O O . ILE A 1 86 ? 12.768 8.180 0.967 1.00 97.50 86 ILE A O 1
ATOM 690 N N . GLU A 1 87 ? 13.056 5.941 0.938 1.00 97.94 87 GLU A N 1
ATOM 691 C CA . GLU A 1 87 ? 14.401 5.930 0.374 1.00 97.94 87 GLU A CA 1
ATOM 692 C C . GLU A 1 87 ? 14.379 5.267 -1.006 1.00 97.94 87 GLU A C 1
ATOM 694 O O . GLU A 1 87 ? 13.936 4.132 -1.166 1.00 97.94 87 GLU A O 1
ATOM 699 N N . TYR A 1 88 ? 14.852 5.985 -2.026 1.00 97.62 88 TYR A N 1
ATOM 700 C CA . TYR A 1 88 ? 14.884 5.501 -3.406 1.00 97.62 88 TYR A CA 1
ATOM 701 C C . TYR A 1 88 ? 16.268 4.946 -3.721 1.00 97.62 88 TYR A C 1
ATOM 703 O O . TYR A 1 88 ? 17.189 5.696 -4.038 1.00 97.62 88 TYR A O 1
ATOM 711 N N . LEU A 1 89 ? 16.410 3.625 -3.626 1.00 97.50 89 LEU A N 1
ATOM 712 C CA . LEU A 1 89 ? 17.713 2.965 -3.747 1.00 97.50 89 LEU A CA 1
ATOM 713 C C . LEU A 1 89 ? 18.152 2.758 -5.201 1.00 97.50 89 LEU A C 1
ATOM 715 O O . LEU A 1 89 ? 19.333 2.872 -5.521 1.00 97.50 89 LEU A O 1
ATOM 719 N N . ARG A 1 90 ? 17.208 2.433 -6.091 1.00 97.62 90 ARG A N 1
ATOM 720 C CA . ARG A 1 90 ? 17.484 2.144 -7.504 1.00 97.62 90 ARG A CA 1
ATOM 721 C C . ARG A 1 90 ? 16.300 2.511 -8.401 1.00 97.62 90 ARG A C 1
ATOM 723 O O . ARG A 1 90 ? 15.160 2.454 -7.940 1.00 97.62 90 ARG A O 1
ATOM 730 N N . PRO A 1 91 ? 16.537 2.854 -9.680 1.00 98.19 91 PRO A N 1
ATOM 731 C CA . PRO A 1 91 ? 15.453 3.067 -10.627 1.00 98.19 91 PRO A CA 1
ATOM 732 C C . PRO A 1 91 ? 14.654 1.783 -10.880 1.00 98.19 91 PRO A C 1
ATOM 7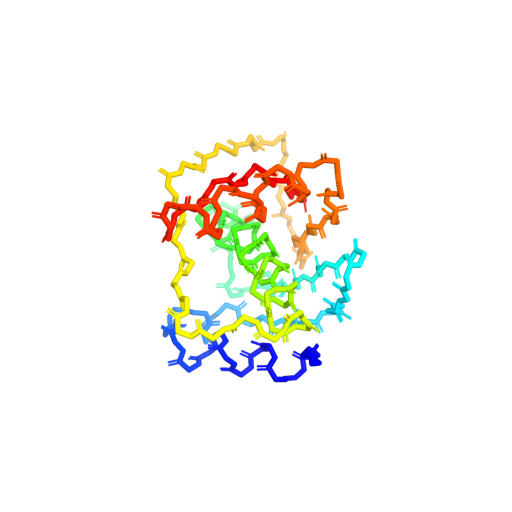34 O O . PRO A 1 91 ? 15.220 0.693 -10.951 1.00 98.19 91 PRO A O 1
ATOM 737 N N . ILE A 1 92 ? 13.343 1.933 -11.056 1.00 98.44 92 ILE A N 1
ATOM 738 C CA . ILE A 1 92 ? 12.413 0.857 -11.421 1.00 98.44 92 ILE A CA 1
ATOM 739 C C . ILE A 1 92 ? 12.044 1.033 -12.896 1.00 98.44 92 ILE A C 1
ATOM 741 O O . ILE A 1 92 ? 11.672 2.135 -13.294 1.00 98.44 92 ILE A O 1
ATOM 745 N N . THR A 1 93 ? 12.147 -0.024 -13.699 1.00 98.31 93 THR A N 1
ATOM 746 C CA . THR A 1 93 ? 11.949 0.005 -15.166 1.00 98.31 93 THR A CA 1
ATOM 747 C C . THR A 1 93 ? 10.929 -1.028 -15.658 1.00 98.31 93 THR A C 1
ATOM 749 O O . THR A 1 93 ? 10.926 -1.386 -16.831 1.00 98.31 93 THR A O 1
ATOM 752 N N . SER A 1 94 ? 10.117 -1.565 -14.753 1.00 98.50 94 SER A N 1
ATOM 753 C CA . SER A 1 94 ? 9.084 -2.570 -15.011 1.00 98.50 94 SER A CA 1
ATOM 754 C C . SER A 1 94 ? 7.932 -2.364 -14.038 1.00 98.50 94 SER A C 1
ATOM 756 O O . SER A 1 94 ? 8.026 -1.504 -13.152 1.00 98.50 94 SER A O 1
ATOM 758 N N . ASP A 1 95 ? 6.870 -3.160 -14.179 1.00 98.69 95 ASP A N 1
ATOM 759 C CA . ASP A 1 95 ? 5.810 -3.223 -13.173 1.00 98.69 95 ASP A CA 1
ATOM 760 C C . ASP A 1 95 ? 6.431 -3.434 -11.792 1.00 98.69 95 ASP A C 1
ATOM 762 O O . ASP A 1 95 ? 7.467 -4.099 -11.644 1.00 98.69 95 ASP A O 1
ATOM 766 N N . PHE A 1 96 ? 5.820 -2.818 -10.788 1.00 98.62 96 PHE A N 1
ATOM 767 C CA . PHE A 1 96 ? 6.347 -2.812 -9.432 1.00 98.62 96 PHE A CA 1
ATOM 768 C C . PHE A 1 96 ? 5.248 -3.056 -8.419 1.00 98.62 96 PHE A C 1
ATOM 770 O O . PHE A 1 96 ? 4.073 -2.794 -8.667 1.00 98.62 96 PHE A O 1
ATOM 777 N N . VAL A 1 97 ? 5.656 -3.582 -7.270 1.00 98.81 97 VAL A N 1
ATOM 778 C CA . VAL A 1 97 ? 4.764 -3.979 -6.189 1.00 98.81 97 VAL A CA 1
ATOM 779 C C . VAL A 1 97 ? 5.242 -3.296 -4.923 1.00 98.81 97 VAL A C 1
ATOM 781 O O . VAL A 1 97 ? 6.425 -3.380 -4.615 1.00 98.81 97 VAL A O 1
ATOM 784 N N . GLY A 1 98 ? 4.334 -2.629 -4.217 1.00 98.62 98 GLY A N 1
ATOM 785 C CA . GLY A 1 98 ? 4.565 -2.209 -2.840 1.00 98.62 98 GLY A CA 1
ATOM 786 C C . GLY A 1 98 ? 3.990 -3.245 -1.887 1.00 98.62 98 GLY A C 1
ATOM 787 O O . GLY A 1 98 ? 2.839 -3.667 -2.051 1.00 98.62 98 GLY A O 1
ATOM 788 N N . VAL A 1 99 ? 4.784 -3.649 -0.902 1.00 98.75 99 VAL A N 1
ATOM 789 C CA . VAL A 1 99 ? 4.416 -4.690 0.060 1.00 98.75 99 VAL A CA 1
ATOM 790 C C . VAL A 1 99 ? 4.480 -4.134 1.472 1.00 98.75 99 VAL A C 1
ATOM 792 O O . VAL A 1 99 ? 5.522 -3.647 1.883 1.00 98.75 99 VAL A O 1
ATOM 795 N N . CYS A 1 100 ? 3.384 -4.231 2.224 1.00 98.31 100 CYS A N 1
ATOM 796 C CA . CYS A 1 100 ? 3.378 -4.025 3.671 1.00 98.31 100 CYS A CA 1
ATOM 797 C C . CYS A 1 100 ? 3.239 -5.383 4.349 1.00 98.31 100 CYS A C 1
ATOM 799 O O . CYS A 1 100 ? 2.230 -6.069 4.159 1.00 98.31 100 CYS A O 1
ATOM 801 N N . GLU A 1 101 ? 4.224 -5.749 5.160 1.00 95.12 101 GLU A N 1
ATOM 802 C CA . GLU 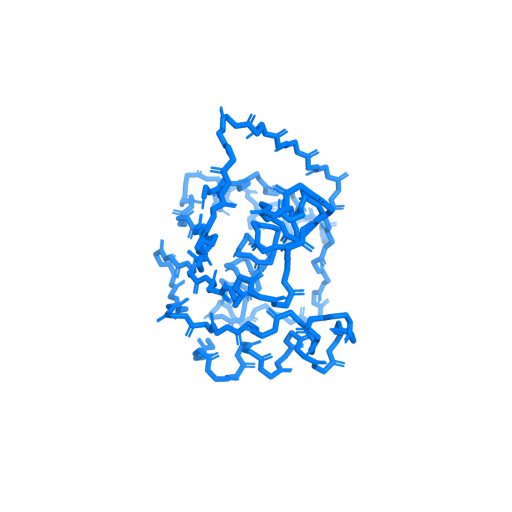A 1 101 ? 4.123 -6.893 6.063 1.00 95.12 101 GLU A CA 1
ATOM 803 C C . GLU A 1 101 ? 3.491 -6.436 7.377 1.00 95.12 101 GLU A C 1
ATOM 805 O O . GLU A 1 101 ? 3.742 -5.329 7.858 1.00 95.12 101 GLU A O 1
ATOM 810 N N . GLY A 1 102 ? 2.619 -7.263 7.940 1.00 85.81 102 GLY A N 1
ATOM 811 C CA . GLY A 1 102 ? 1.910 -6.921 9.157 1.00 85.81 102 GLY A CA 1
ATOM 812 C C . GLY A 1 102 ? 2.817 -6.922 10.377 1.00 85.81 102 GLY A C 1
ATOM 813 O O . GLY A 1 102 ? 3.157 -7.986 10.893 1.00 85.81 102 GLY A O 1
ATOM 814 N N . ASP A 1 103 ? 3.160 -5.738 10.888 1.00 83.19 103 ASP A N 1
ATOM 815 C CA . ASP A 1 103 ? 3.875 -5.625 12.158 1.00 83.19 103 ASP A CA 1
ATOM 816 C C . ASP A 1 103 ? 2.913 -5.830 13.333 1.00 83.19 103 ASP A C 1
ATOM 818 O O . ASP A 1 103 ? 2.189 -4.927 13.762 1.00 83.19 103 ASP A O 1
ATOM 822 N N . LYS A 1 104 ? 2.931 -7.046 13.881 1.00 82.88 104 LYS A N 1
ATOM 823 C CA . LYS A 1 104 ? 2.108 -7.417 15.036 1.00 82.88 104 LYS A CA 1
ATOM 824 C C . LYS A 1 104 ? 2.671 -6.909 16.367 1.00 82.88 104 LYS A C 1
ATOM 826 O O . LYS A 1 104 ? 1.946 -6.916 17.359 1.00 82.88 104 LYS A O 1
ATOM 831 N N . SER A 1 105 ? 3.921 -6.440 16.411 1.00 90.56 105 SER A N 1
ATOM 832 C CA . SER A 1 105 ? 4.596 -6.067 17.663 1.00 90.56 105 SER A CA 1
ATOM 833 C C . SER A 1 105 ? 3.998 -4.819 18.322 1.00 90.56 105 SER A C 1
ATOM 835 O O . SER A 1 105 ? 3.954 -4.718 19.547 1.00 90.56 105 SER A O 1
ATOM 837 N N . GLN A 1 106 ? 3.490 -3.879 17.519 1.00 90.56 106 GLN A N 1
ATOM 838 C CA . GLN A 1 106 ? 2.932 -2.613 18.002 1.00 90.56 106 GLN A CA 1
ATOM 839 C C . GLN A 1 106 ? 1.403 -2.628 18.145 1.00 90.56 106 GLN A C 1
ATOM 841 O O . GLN A 1 106 ? 0.847 -1.740 18.799 1.00 90.56 106 GLN A O 1
ATOM 846 N N . LEU A 1 107 ? 0.722 -3.633 17.584 1.00 92.69 107 LEU A N 1
ATOM 847 C CA . LEU A 1 107 ? -0.740 -3.695 17.502 1.00 92.69 107 LEU A CA 1
ATOM 848 C C . LEU A 1 107 ? -1.435 -3.621 18.858 1.00 92.69 107 LEU A C 1
ATOM 850 O O . LEU A 1 107 ? -2.399 -2.872 19.008 1.00 92.69 107 LEU A O 1
ATOM 854 N N . GLU A 1 108 ? -0.945 -4.356 19.856 1.00 92.75 108 GLU A N 1
ATOM 855 C CA . GLU A 1 108 ? -1.565 -4.370 21.184 1.00 92.75 108 GLU A CA 1
ATOM 856 C C . GLU A 1 108 ? -1.545 -2.967 21.811 1.00 92.75 108 GLU A C 1
ATOM 858 O O . GLU A 1 108 ? -2.556 -2.467 22.311 1.00 92.75 108 GLU A O 1
ATOM 863 N N . SER A 1 109 ? -0.395 -2.292 21.733 1.00 93.81 109 SER A N 1
ATOM 864 C CA . SER A 1 109 ? -0.241 -0.926 22.239 1.00 93.81 109 SER A CA 1
ATOM 865 C C . SER A 1 109 ? -1.094 0.080 21.462 1.00 93.81 109 SER A C 1
ATOM 867 O O . SER A 1 109 ? -1.701 0.970 22.064 1.00 93.81 109 SER A O 1
ATOM 869 N N . PHE A 1 110 ? -1.193 -0.096 20.142 1.00 95.25 110 PHE A N 1
ATOM 870 C CA . PHE A 1 110 ? -2.025 0.716 19.266 1.00 95.25 110 PHE A CA 1
ATOM 871 C C . PHE A 1 110 ? -3.508 0.587 19.634 1.00 95.25 110 PHE A C 1
ATOM 873 O O . PHE A 1 110 ? -4.161 1.612 19.836 1.00 95.25 110 PHE A O 1
ATOM 880 N N . CYS A 1 111 ? -4.012 -0.638 19.815 1.00 94.25 111 CYS A N 1
ATOM 881 C CA . CYS A 1 111 ? -5.403 -0.895 20.197 1.00 94.25 111 CYS A CA 1
ATOM 882 C C . CYS A 1 111 ? -5.718 -0.277 21.566 1.00 94.25 111 CYS A C 1
ATOM 884 O O . CYS A 1 111 ? -6.645 0.520 21.675 1.00 94.25 111 CYS A O 1
ATOM 886 N N . LYS A 1 112 ? -4.868 -0.499 22.582 1.00 95.12 112 LYS A N 1
ATOM 887 C CA . LYS A 1 112 ? -5.020 0.122 23.916 1.00 95.12 112 LYS A CA 1
ATOM 888 C C . LYS A 1 112 ? -5.051 1.654 23.862 1.00 95.12 112 LYS A C 1
ATOM 890 O O . LYS A 1 112 ? -5.732 2.308 24.655 1.00 95.12 112 LYS A O 1
ATOM 895 N N . MET A 1 113 ? -4.272 2.267 22.966 1.00 94.94 113 MET A N 1
ATOM 896 C CA . MET A 1 113 ? -4.320 3.716 22.753 1.00 94.94 113 MET A CA 1
ATOM 897 C C . MET A 1 113 ? -5.623 4.151 22.090 1.00 94.94 113 MET A C 1
ATOM 899 O O . MET A 1 113 ? -6.211 5.140 22.534 1.00 94.94 113 MET A O 1
ATOM 903 N N . LEU A 1 114 ? -6.057 3.422 21.062 1.00 94.69 114 LEU A N 1
ATOM 904 C CA . LEU A 1 114 ? -7.271 3.708 20.315 1.00 94.69 114 LEU A CA 1
ATOM 905 C C . LEU A 1 114 ? -8.511 3.624 21.217 1.00 94.69 114 LEU A C 1
ATOM 907 O O . LEU A 1 114 ? -9.276 4.581 21.246 1.00 94.69 114 LEU A O 1
ATOM 911 N N . GLU A 1 115 ? -8.637 2.581 22.042 1.00 93.94 115 GLU A N 1
ATOM 912 C CA . GLU A 1 115 ? -9.728 2.423 23.022 1.00 93.94 115 GLU A CA 1
ATOM 913 C C . GLU A 1 115 ? -9.767 3.576 24.033 1.00 93.94 115 GLU A C 1
ATOM 915 O O . GLU A 1 115 ? -10.808 4.175 24.288 1.00 93.94 115 GLU A O 1
ATOM 920 N N . ARG A 1 116 ? -8.610 3.923 24.610 1.00 95.31 116 ARG A N 1
ATOM 921 C CA . ARG A 1 116 ? -8.538 4.898 25.708 1.00 95.31 116 ARG A CA 1
ATOM 922 C C . ARG A 1 116 ? -8.661 6.351 25.248 1.00 95.31 116 ARG A C 1
ATOM 924 O O . ARG A 1 116 ? -9.085 7.200 26.027 1.00 95.31 116 ARG A O 1
ATOM 931 N N . LYS A 1 117 ? -8.173 6.674 24.048 1.00 94.19 117 LYS A N 1
ATOM 932 C CA . LYS A 1 117 ? -8.007 8.064 23.578 1.00 94.19 117 LYS A CA 1
ATOM 933 C C . LYS A 1 117 ? -8.786 8.382 22.304 1.00 94.19 117 LYS A C 1
ATOM 935 O O . LYS A 1 117 ? -8.658 9.501 21.806 1.00 94.19 117 LYS A O 1
ATOM 940 N N . SER A 1 118 ? -9.486 7.404 21.728 1.00 93.12 118 SER A N 1
ATOM 941 C CA . SER A 1 118 ? -10.096 7.487 20.391 1.00 93.12 118 SER A CA 1
ATOM 942 C C . SER A 1 118 ? -9.092 7.862 19.290 1.00 93.12 118 SER A C 1
ATOM 944 O O . SER A 1 118 ? -9.469 8.344 18.226 1.00 93.12 118 SER A O 1
ATOM 946 N N . LYS A 1 119 ? -7.789 7.693 19.565 1.00 94.19 119 LYS A N 1
ATOM 947 C CA . LYS A 1 119 ? -6.668 8.016 18.677 1.00 94.19 119 LYS A CA 1
ATOM 948 C C . LYS A 1 119 ? -5.508 7.068 18.961 1.00 94.19 119 LYS A C 1
ATOM 950 O O . LYS A 1 119 ? -4.968 7.047 20.069 1.00 94.19 119 LYS A O 1
ATOM 955 N N . GLY A 1 120 ? -5.098 6.330 17.938 1.00 94.06 120 GLY A N 1
ATOM 956 C CA . GLY A 1 120 ? -3.915 5.476 17.944 1.00 94.06 120 GLY A CA 1
ATOM 957 C C . GLY A 1 120 ? -2.886 5.965 16.929 1.00 94.06 120 GLY A C 1
ATOM 958 O O . GLY A 1 120 ? -3.214 6.684 15.986 1.00 94.06 120 GLY A O 1
ATOM 959 N N . ARG A 1 121 ? -1.625 5.580 17.119 1.00 94.00 121 ARG A N 1
ATOM 960 C CA . ARG A 1 121 ? -0.581 5.735 16.104 1.00 94.00 121 ARG A CA 1
ATOM 961 C C . ARG A 1 121 ? 0.142 4.408 15.966 1.00 94.00 121 ARG A C 1
ATOM 963 O O . ARG A 1 121 ? 0.518 3.824 16.975 1.00 94.00 121 ARG A O 1
ATOM 970 N N . LEU A 1 122 ? 0.330 3.984 14.727 1.00 95.12 122 LEU A N 1
ATOM 971 C CA . LEU A 1 122 ? 1.054 2.776 14.368 1.00 95.12 122 LEU A CA 1
ATOM 972 C C . LEU A 1 122 ? 2.146 3.154 13.371 1.00 9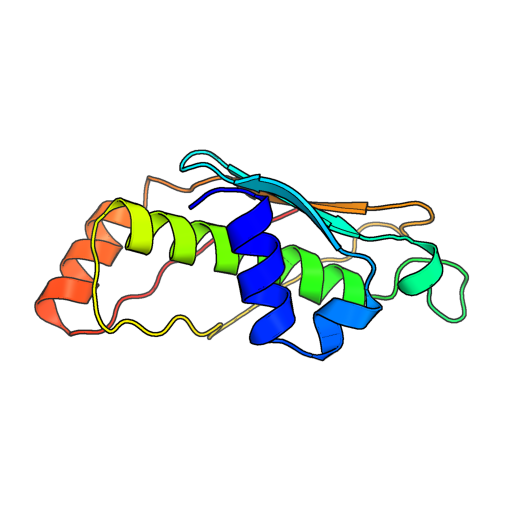5.12 122 LEU A C 1
ATOM 974 O O . LEU A 1 122 ? 1.913 3.992 12.494 1.00 95.12 122 LEU A O 1
ATOM 978 N N . HIS A 1 123 ? 3.336 2.585 13.531 1.00 95.44 123 HIS A N 1
ATOM 979 C CA . HIS A 1 123 ? 4.366 2.655 12.508 1.00 95.44 123 HIS A CA 1
ATOM 980 C C . HIS A 1 123 ? 4.284 1.394 11.651 1.00 95.44 123 HIS A C 1
ATOM 982 O O . HIS A 1 123 ? 4.175 0.298 12.184 1.00 95.44 123 HIS A O 1
ATOM 988 N N . LEU A 1 124 ? 4.311 1.563 10.333 1.00 96.12 124 LEU A N 1
ATOM 989 C CA . LEU A 1 124 ? 4.300 0.470 9.368 1.00 96.12 124 LEU A CA 1
ATOM 990 C C . LEU A 1 124 ? 5.403 0.709 8.347 1.00 96.12 124 LEU A C 1
ATOM 992 O O . LEU A 1 124 ? 5.721 1.860 8.028 1.00 96.12 124 LEU A O 1
ATOM 996 N N . THR A 1 125 ? 5.948 -0.378 7.820 1.00 96.19 125 THR A N 1
ATOM 997 C CA . THR A 1 125 ? 6.994 -0.350 6.803 1.00 96.19 125 THR A CA 1
ATOM 998 C C . THR A 1 125 ? 6.509 -1.086 5.566 1.00 96.19 125 THR A 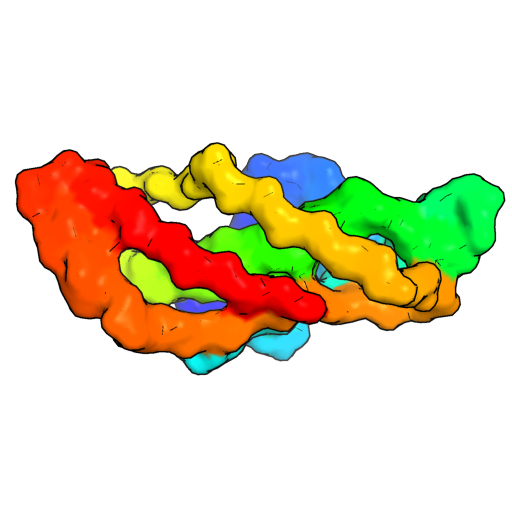C 1
ATOM 1000 O O . THR A 1 125 ? 5.928 -2.165 5.663 1.00 96.19 125 THR A O 1
ATOM 1003 N N . SER A 1 126 ? 6.771 -0.492 4.407 1.00 97.62 126 SER A N 1
ATOM 1004 C CA . SER A 1 126 ? 6.615 -1.145 3.117 1.00 97.62 126 SER A CA 1
ATOM 1005 C C . SER A 1 126 ? 7.873 -1.004 2.275 1.00 97.62 126 SER A C 1
ATOM 1007 O O . SER A 1 126 ? 8.683 -0.101 2.507 1.00 97.62 126 SER A O 1
ATOM 1009 N N . PHE A 1 127 ? 8.030 -1.918 1.322 1.00 96.38 127 PHE A N 1
ATOM 1010 C CA . PHE A 1 127 ? 9.140 -1.969 0.373 1.00 96.38 127 PHE A CA 1
ATOM 1011 C C . PHE A 1 127 ? 8.660 -2.289 -1.043 1.00 96.38 127 PHE A C 1
ATOM 1013 O O . PHE A 1 127 ? 7.518 -2.795 -1.184 1.00 96.38 127 PHE A O 1
#

pLDDT: mean 96.07, std 2.78, range [82.88, 98.81]

Foldseek 3Di:
DFQVVLLVVCVVVPVVSVQFQKGFPDADLFKTKIKTFQVSQADPVQFGDPVSVVVQQVSRFQRNVVSVCVVVVPPDDDDDDPDDDDDDDDTHNGMDMKMWGNDPPCVVVQVVCCVVPVDGDDDTGID

Nearest PDB structures (foldseek):
  8ayv-assembly1_B  TM=9.627E-01  e=5.574E-09  Pseudomonas putida KT2440
  3lmb-assembly1_B  TM=9.343E-01  e=3.514E-09  Oleispira antarctica RB-8
  1t82-assembly2_D  TM=9.407E-01  e=6.893E-06  Shewanella oneidensis MR-1
  1t82-assembly1_A  TM=9.015E-01  e=3.808E-06  Shewanella oneidensis MR-1
  1sh8-assembly1_B  TM=8.619E-01  e=3.827E-05  Pseudomonas aeruginosa

Solvent-accessible surface area (backbone atoms only — not comparable to full-atom values): 7339 Å² total; per-residue (Å²): 102,51,36,68,59,49,47,49,54,46,41,75,74,34,71,70,52,66,62,32,55,64,44,49,78,39,52,50,81,62,34,16,29,28,35,32,38,31,88,62,30,47,39,101,82,68,24,54,24,66,67,52,54,51,49,38,30,47,48,12,39,52,48,34,54,51,38,48,38,55,71,67,69,60,72,97,78,83,90,77,89,88,80,88,88,88,84,87,88,71,88,42,79,54,67,47,60,13,36,12,60,54,69,68,86,54,46,65,62,24,50,57,33,27,75,75,65,80,52,60,74,81,88,80,60,54,85

Mean predicted aligned error: 2.69 Å

Secondary structure (DSSP, 8-state):
--HHHHHHHHHHH-GGGGGTTEEEEEESSSEEEEEE-HHHHB-TTSSB-HHHHHHHHHHHHHHHHHHHHHHTT--S-------------S---S-EEEEEE---TTHHHHHHHHHHHS-------B-